Protein AF-A0A969A033-F1 (afdb_monomer)

Structure (mmCIF, N/CA/C/O backbone):
data_AF-A0A969A033-F1
#
_entry.id   AF-A0A969A033-F1
#
loop_
_atom_site.group_PDB
_atom_site.id
_atom_site.type_symbol
_atom_site.label_atom_id
_atom_site.label_alt_id
_atom_site.label_comp_id
_atom_site.label_asym_id
_atom_site.label_entity_id
_atom_site.label_seq_id
_atom_site.pdbx_PDB_ins_code
_atom_site.Cartn_x
_atom_site.Cartn_y
_atom_site.Cartn_z
_atom_site.occupancy
_atom_site.B_iso_or_equiv
_atom_site.auth_seq_id
_atom_site.auth_comp_id
_atom_site.auth_asym_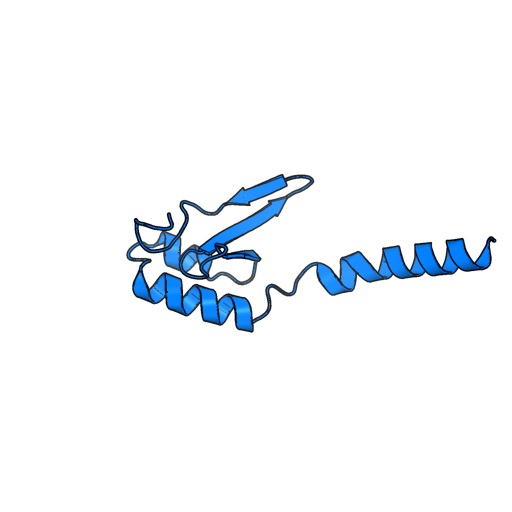id
_atom_site.auth_atom_id
_atom_site.pdbx_PDB_model_num
ATOM 1 N N . MET A 1 1 ? 32.445 8.564 -19.393 1.00 62.69 1 MET A N 1
ATOM 2 C CA . MET A 1 1 ? 31.129 9.154 -19.055 1.00 62.69 1 MET A CA 1
ATOM 3 C C . MET A 1 1 ? 29.959 8.441 -19.736 1.00 62.69 1 MET A C 1
ATOM 5 O O . MET A 1 1 ? 29.074 8.009 -19.017 1.00 62.69 1 MET A O 1
ATOM 9 N N . GLY A 1 2 ? 29.964 8.210 -21.058 1.00 78.94 2 GLY A N 1
ATOM 10 C CA . GLY A 1 2 ? 28.818 7.585 -21.755 1.00 78.94 2 GLY A CA 1
ATOM 11 C C . GLY A 1 2 ? 28.440 6.159 -21.317 1.00 78.94 2 GLY A C 1
ATOM 12 O O . GLY A 1 2 ? 27.259 5.835 -21.278 1.00 78.94 2 GLY A O 1
ATOM 13 N N . ALA A 1 3 ? 29.409 5.327 -20.914 1.00 86.94 3 ALA A N 1
ATOM 14 C CA . ALA A 1 3 ? 29.134 3.964 -20.440 1.00 86.94 3 ALA A CA 1
ATOM 15 C C . ALA A 1 3 ? 28.298 3.932 -19.146 1.00 86.94 3 ALA A C 1
ATOM 17 O O . ALA A 1 3 ? 27.428 3.081 -18.991 1.00 86.94 3 ALA A O 1
ATOM 18 N N . VAL A 1 4 ? 28.517 4.895 -18.243 1.00 87.88 4 VAL A N 1
ATOM 19 C CA . VAL A 1 4 ? 27.758 5.008 -16.986 1.00 87.88 4 VAL A CA 1
ATOM 20 C C . VAL A 1 4 ? 26.326 5.451 -17.276 1.00 87.88 4 VAL A C 1
ATOM 22 O O . VAL A 1 4 ? 25.388 4.903 -16.709 1.00 87.88 4 VAL A O 1
ATOM 25 N N . THR A 1 5 ? 26.141 6.390 -18.208 1.00 86.25 5 THR A N 1
ATOM 26 C CA . THR A 1 5 ? 24.812 6.845 -18.638 1.00 86.25 5 THR A CA 1
ATOM 27 C C . THR A 1 5 ? 24.031 5.731 -19.338 1.00 86.25 5 THR A C 1
ATOM 29 O O . THR A 1 5 ? 22.845 5.571 -19.076 1.00 86.25 5 THR A O 1
ATOM 32 N N . LEU A 1 6 ? 24.697 4.926 -20.173 1.00 89.56 6 LEU A N 1
ATOM 33 C CA . LEU A 1 6 ? 24.114 3.747 -20.827 1.00 89.56 6 LEU A CA 1
ATOM 34 C C . LEU A 1 6 ? 23.690 2.680 -19.816 1.00 89.56 6 LEU A C 1
ATOM 36 O O . LEU A 1 6 ? 22.566 2.191 -19.886 1.00 89.56 6 LEU A O 1
ATOM 40 N N . LEU A 1 7 ? 24.553 2.360 -18.850 1.00 89.19 7 LEU A N 1
ATOM 41 C CA . LEU A 1 7 ? 24.236 1.397 -17.797 1.00 89.19 7 LEU A CA 1
ATOM 42 C C . LEU A 1 7 ? 23.081 1.894 -16.919 1.00 89.19 7 LEU A C 1
ATOM 44 O O . LEU A 1 7 ? 22.179 1.129 -16.588 1.00 89.19 7 LEU A O 1
ATOM 48 N N . TYR A 1 8 ? 23.071 3.189 -16.597 1.00 84.12 8 TYR A N 1
ATOM 49 C CA . TYR A 1 8 ? 21.993 3.818 -15.842 1.00 84.12 8 TYR A CA 1
ATOM 50 C C . TYR A 1 8 ? 20.670 3.801 -16.613 1.00 84.12 8 TYR A C 1
ATOM 52 O O . TYR A 1 8 ? 19.650 3.416 -16.052 1.00 84.12 8 TYR A O 1
ATOM 60 N N . ALA A 1 9 ? 20.679 4.143 -17.905 1.00 85.00 9 ALA A N 1
ATOM 61 C CA . ALA A 1 9 ? 19.491 4.095 -18.757 1.00 85.00 9 ALA A CA 1
ATOM 62 C C . ALA A 1 9 ? 18.946 2.664 -18.888 1.00 85.00 9 ALA A C 1
ATOM 64 O O . ALA A 1 9 ? 17.738 2.447 -18.785 1.00 85.00 9 ALA A O 1
ATOM 65 N N . PHE A 1 10 ? 19.836 1.680 -19.037 1.00 85.50 10 PHE A N 1
ATOM 66 C CA . PHE A 1 10 ? 19.476 0.266 -19.076 1.00 85.50 10 PHE A CA 1
ATOM 67 C C . PHE A 1 10 ? 18.861 -0.203 -17.749 1.00 85.50 10 PHE A C 1
ATOM 69 O O . PHE A 1 10 ? 17.821 -0.860 -17.736 1.00 85.50 10 PHE A O 1
ATOM 76 N N . TRP A 1 11 ? 19.428 0.215 -16.615 1.00 82.00 11 TRP A N 1
ATOM 77 C CA . TRP A 1 11 ? 18.861 -0.074 -15.298 1.00 82.00 11 TRP A CA 1
ATOM 78 C C . TRP A 1 11 ? 17.499 0.609 -15.102 1.00 82.00 11 TRP A C 1
ATOM 80 O O . TRP A 1 11 ? 16.564 0.002 -14.578 1.00 82.00 11 TRP A O 1
ATOM 90 N N . MET A 1 12 ? 17.343 1.844 -15.581 1.00 78.31 12 MET A N 1
ATOM 91 C CA . MET A 1 12 ? 16.087 2.591 -15.509 1.00 78.31 12 MET A CA 1
ATOM 92 C C . MET A 1 12 ? 14.982 1.977 -16.379 1.00 78.31 12 MET A C 1
ATOM 94 O O . MET A 1 12 ? 13.813 2.112 -16.033 1.00 78.31 12 MET A O 1
ATOM 98 N N . LEU A 1 13 ? 15.338 1.265 -17.454 1.00 78.56 13 LEU A N 1
ATOM 99 C CA . LEU A 1 13 ? 14.419 0.472 -18.282 1.00 78.56 13 LEU A CA 1
ATOM 100 C C . LEU A 1 13 ? 13.992 -0.840 -17.608 1.00 78.56 13 LEU A C 1
ATOM 102 O O . LEU A 1 13 ? 12.835 -1.240 -17.724 1.00 78.56 13 LEU A O 1
ATOM 106 N N . LEU A 1 14 ? 14.892 -1.485 -16.862 1.00 74.94 14 LEU A N 1
ATOM 107 C CA . LEU A 1 14 ? 14.592 -2.722 -16.129 1.00 74.94 14 LEU A CA 1
ATOM 108 C C . LEU A 1 14 ? 13.782 -2.473 -14.845 1.00 74.94 14 LEU A C 1
ATOM 110 O O . LEU A 1 14 ? 12.946 -3.293 -14.462 1.00 74.94 14 LEU A O 1
ATOM 114 N N . ARG A 1 15 ? 13.981 -1.322 -14.191 1.00 67.19 15 ARG A N 1
ATOM 115 C CA . ARG A 1 15 ? 13.294 -0.941 -12.945 1.00 67.19 15 ARG A CA 1
ATOM 116 C C . ARG A 1 15 ? 11.756 -0.997 -13.022 1.00 67.19 15 ARG A C 1
ATOM 118 O O . ARG A 1 15 ? 11.163 -1.628 -12.150 1.00 67.19 15 ARG A O 1
ATOM 125 N N . PRO A 1 16 ? 11.074 -0.387 -14.012 1.00 61.66 16 PRO A N 1
ATOM 126 C CA . PRO A 1 16 ? 9.617 -0.373 -14.055 1.00 61.66 16 PRO A CA 1
ATOM 127 C C . PRO A 1 16 ? 9.020 -1.751 -14.323 1.00 61.66 16 PRO A C 1
ATOM 129 O O . PRO A 1 16 ? 7.889 -1.965 -13.926 1.00 61.66 16 PRO A O 1
ATOM 132 N N . VAL A 1 17 ? 9.734 -2.683 -14.958 1.00 61.56 17 VAL A N 1
ATOM 133 C CA . VAL A 1 17 ? 9.202 -4.027 -15.249 1.00 61.56 17 VAL A CA 1
ATOM 134 C C . VAL A 1 17 ? 9.296 -4.937 -14.023 1.00 61.56 17 VAL A C 1
ATOM 136 O O . VAL A 1 17 ? 8.358 -5.672 -13.735 1.00 61.56 17 VAL A O 1
ATOM 139 N N . ILE A 1 18 ? 10.387 -4.842 -13.260 1.00 58.38 18 ILE A N 1
ATOM 140 C CA . ILE A 1 18 ? 10.607 -5.672 -12.064 1.00 58.38 18 ILE A CA 1
ATOM 141 C C . ILE A 1 18 ? 9.740 -5.197 -10.886 1.00 58.38 18 ILE A C 1
ATOM 143 O O . ILE A 1 18 ? 9.258 -6.013 -10.104 1.00 58.38 18 ILE A O 1
ATOM 147 N N . PHE A 1 19 ? 9.502 -3.886 -10.775 1.00 54.94 19 PHE A N 1
ATOM 148 C CA . PHE A 1 19 ? 8.787 -3.284 -9.643 1.00 54.94 19 PHE A CA 1
ATOM 149 C C . PHE A 1 19 ? 7.307 -2.964 -9.907 1.00 54.94 19 PHE A C 1
ATOM 151 O O . PHE A 1 19 ? 6.635 -2.485 -8.997 1.00 54.94 19 PHE A O 1
ATOM 158 N N . ARG A 1 20 ? 6.766 -3.178 -11.118 1.00 54.00 20 ARG A N 1
ATOM 159 C CA . ARG A 1 20 ? 5.402 -2.699 -11.432 1.00 54.00 20 ARG A CA 1
ATOM 160 C C . ARG A 1 20 ? 4.257 -3.479 -10.805 1.00 54.00 20 ARG A C 1
ATOM 162 O O . ARG A 1 20 ? 3.172 -2.917 -10.729 1.00 54.00 20 ARG A O 1
ATOM 169 N N . THR A 1 21 ? 4.436 -4.739 -10.427 1.00 52.28 21 THR A N 1
ATOM 170 C CA . THR A 1 21 ? 3.253 -5.620 -10.343 1.00 52.28 21 THR A CA 1
ATOM 171 C C 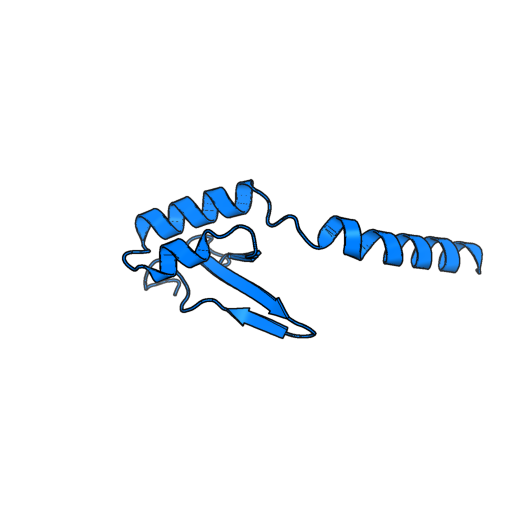. THR A 1 21 ? 3.401 -6.807 -9.405 1.00 52.28 21 THR A C 1
ATOM 173 O O . THR A 1 21 ? 2.724 -7.814 -9.563 1.00 52.28 21 THR A O 1
ATOM 176 N N . GLN A 1 22 ? 4.256 -6.701 -8.397 1.00 51.38 2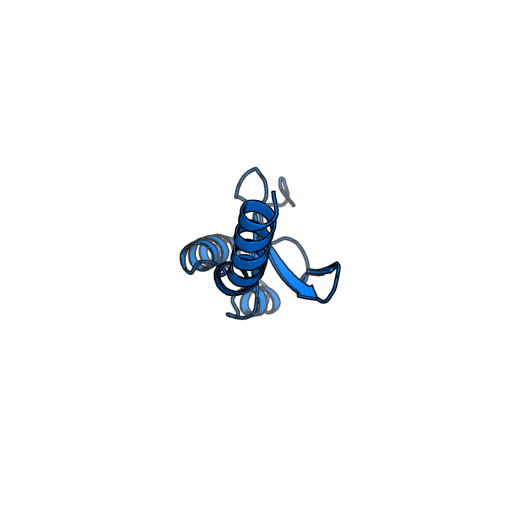2 GLN A N 1
ATOM 177 C CA . GLN A 1 22 ? 4.174 -7.603 -7.255 1.00 51.38 22 GLN A CA 1
ATOM 178 C C . GLN A 1 22 ? 3.746 -6.775 -6.055 1.00 51.38 22 GLN A C 1
ATOM 180 O O . GLN A 1 22 ? 4.581 -6.380 -5.251 1.00 51.38 22 GLN A O 1
ATOM 185 N N . ALA A 1 23 ? 2.440 -6.509 -5.936 1.00 54.09 23 ALA A N 1
ATOM 186 C CA . ALA A 1 23 ? 1.866 -6.484 -4.596 1.00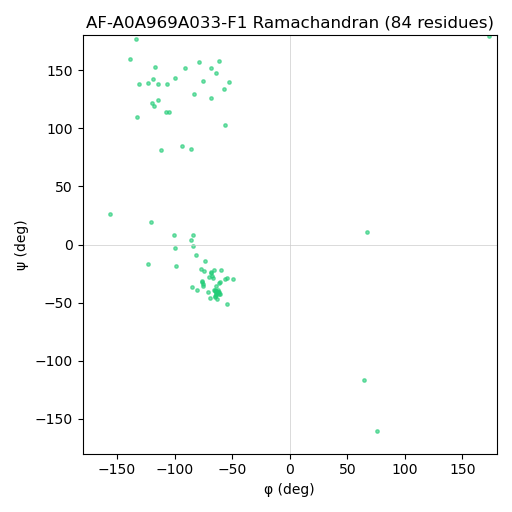 54.09 23 ALA A CA 1
ATOM 187 C C . ALA A 1 23 ? 2.216 -7.860 -4.026 1.00 54.09 23 ALA A C 1
ATOM 189 O O . ALA A 1 23 ? 1.723 -8.879 -4.520 1.00 54.09 23 ALA A O 1
ATOM 190 N N . MET A 1 24 ? 3.227 -7.905 -3.157 1.00 61.53 24 MET A N 1
ATOM 191 C CA . MET A 1 24 ? 3.836 -9.159 -2.737 1.00 61.53 24 MET A CA 1
ATOM 192 C C . MET A 1 24 ? 2.722 -10.021 -2.160 1.00 61.53 24 MET A C 1
ATOM 194 O O . MET A 1 24 ? 1.928 -9.542 -1.355 1.00 61.53 24 MET A O 1
ATOM 198 N N . ALA A 1 25 ? 2.643 -11.295 -2.539 1.00 62.34 25 ALA A N 1
ATOM 199 C CA . ALA A 1 25 ? 1.658 -12.212 -1.961 1.00 62.34 25 ALA A CA 1
ATOM 200 C C . ALA A 1 25 ? 1.645 -12.156 -0.413 1.00 62.34 25 ALA A C 1
ATOM 202 O O . ALA A 1 25 ? 0.594 -12.305 0.204 1.00 62.34 25 ALA A O 1
ATOM 203 N N . ALA A 1 26 ? 2.793 -11.840 0.199 1.00 68.06 26 ALA A N 1
ATOM 204 C CA . ALA A 1 26 ? 2.938 -11.562 1.626 1.00 68.06 26 ALA A CA 1
ATOM 205 C C . ALA A 1 26 ? 2.182 -10.305 2.108 1.00 68.06 26 ALA A C 1
ATOM 207 O O . ALA A 1 26 ? 1.523 -10.345 3.143 1.00 68.06 26 ALA A O 1
ATOM 208 N N . GLU A 1 27 ? 2.226 -9.196 1.364 1.00 72.94 27 GLU A N 1
ATOM 209 C CA . GLU A 1 27 ? 1.449 -7.986 1.672 1.00 72.94 27 GLU A CA 1
ATOM 210 C C . GLU A 1 27 ? -0.050 -8.264 1.567 1.00 72.94 27 GLU A C 1
ATOM 212 O O . GLU A 1 27 ? -0.815 -7.850 2.434 1.00 72.94 27 GLU A O 1
ATOM 217 N N . ARG A 1 28 ? -0.474 -9.041 0.562 1.00 75.56 28 ARG A N 1
ATOM 218 C CA . ARG A 1 28 ? -1.874 -9.466 0.427 1.00 75.56 28 ARG A CA 1
ATOM 219 C C . ARG A 1 28 ? -2.329 -10.283 1.634 1.00 75.56 28 ARG A C 1
ATOM 221 O O . ARG A 1 28 ? -3.420 -10.046 2.140 1.00 75.56 28 ARG A O 1
ATOM 228 N N . GLN A 1 29 ? -1.494 -11.199 2.119 1.00 76.75 29 GLN A N 1
ATOM 229 C CA . GLN A 1 29 ? -1.808 -12.024 3.285 1.00 76.75 29 GLN A CA 1
ATOM 230 C C . GLN A 1 29 ? -1.923 -11.187 4.571 1.00 76.75 29 GLN A C 1
ATOM 232 O O . GLN A 1 29 ? -2.837 -11.395 5.371 1.00 76.75 29 GLN A O 1
ATOM 237 N N . SER A 1 30 ? -1.055 -10.186 4.740 1.00 77.62 30 SER A N 1
ATOM 238 C CA . SER A 1 30 ? -1.146 -9.217 5.841 1.00 77.62 30 SER A CA 1
ATOM 239 C C . SER A 1 30 ? -2.405 -8.351 5.741 1.00 77.62 30 SER A C 1
ATOM 241 O O . SER A 1 30 ? -3.120 -8.175 6.728 1.00 77.62 30 SER A O 1
ATOM 243 N N . ALA A 1 31 ? -2.727 -7.856 4.543 1.00 78.56 31 ALA A N 1
ATOM 244 C CA . ALA A 1 31 ? -3.948 -7.097 4.297 1.00 78.56 31 ALA A CA 1
ATOM 245 C C . ALA A 1 31 ? -5.201 -7.948 4.552 1.00 78.56 31 ALA A C 1
ATOM 247 O O . ALA A 1 31 ? -6.153 -7.461 5.154 1.00 78.56 31 ALA A O 1
ATOM 248 N N . GLU A 1 32 ? -5.191 -9.229 4.175 1.00 79.31 32 GLU A N 1
ATOM 249 C CA . GLU A 1 32 ? -6.273 -10.178 4.451 1.00 79.31 32 GLU A CA 1
ATOM 250 C C . GLU A 1 32 ? -6.504 -10.374 5.946 1.00 79.31 32 GLU A C 1
ATOM 252 O O . GLU A 1 32 ? -7.653 -10.382 6.383 1.00 79.31 32 GLU A O 1
ATOM 257 N N . ALA A 1 33 ? -5.443 -10.457 6.750 1.00 81.81 33 ALA A N 1
ATOM 258 C CA . ALA A 1 33 ? -5.576 -10.552 8.200 1.00 81.81 33 ALA A CA 1
ATOM 259 C C . ALA A 1 33 ? -6.272 -9.313 8.798 1.00 81.81 33 ALA A C 1
ATOM 261 O O . ALA A 1 33 ? -7.167 -9.452 9.637 1.00 81.81 33 ALA A O 1
ATOM 262 N N . ILE A 1 34 ? -5.913 -8.111 8.334 1.00 82.12 34 ILE A N 1
ATOM 263 C CA . ILE A 1 34 ? -6.512 -6.844 8.785 1.00 82.12 34 ILE A CA 1
ATOM 264 C C . ILE A 1 34 ? -7.964 -6.731 8.299 1.00 82.12 34 ILE A C 1
ATOM 266 O O . ILE A 1 34 ? -8.872 -6.452 9.083 1.00 82.12 34 ILE A O 1
ATOM 270 N N . VAL A 1 35 ? -8.213 -7.030 7.024 1.00 81.94 35 VAL A N 1
ATOM 271 C CA . VAL A 1 35 ? -9.543 -7.021 6.400 1.00 81.94 35 VAL A CA 1
ATOM 272 C C . VAL A 1 35 ? -10.480 -8.032 7.051 1.00 81.94 35 VAL A C 1
ATOM 274 O O . VAL A 1 35 ? -11.633 -7.716 7.308 1.00 81.94 35 VAL A O 1
ATOM 277 N N . LYS A 1 36 ? -10.011 -9.235 7.381 1.00 79.31 36 LYS A N 1
ATOM 278 C CA . LYS A 1 36 ? -10.829 -10.240 8.069 1.00 79.31 36 LYS A CA 1
ATOM 279 C C . LYS A 1 36 ? -11.189 -9.815 9.494 1.00 79.31 36 LYS A C 1
ATOM 281 O O . LYS A 1 36 ? -12.233 -10.217 10.001 1.00 79.31 36 LYS A O 1
ATOM 286 N N . LYS A 1 37 ? -10.332 -9.014 10.132 1.00 79.69 37 LYS A N 1
ATOM 287 C CA . LYS A 1 37 ? -10.510 -8.541 11.509 1.00 79.69 37 LYS A CA 1
ATOM 288 C C . LYS A 1 37 ? -11.389 -7.288 11.609 1.00 79.69 37 LYS A C 1
ATOM 290 O O . LYS A 1 37 ? -12.150 -7.184 12.563 1.00 79.69 37 LYS A O 1
ATOM 295 N N . PHE A 1 38 ? -11.294 -6.366 10.649 1.00 75.88 38 PHE A N 1
ATOM 296 C CA . PHE A 1 38 ? -11.957 -5.050 10.703 1.00 75.88 38 PHE A CA 1
ATOM 297 C C . PHE A 1 38 ? -12.893 -4.759 9.514 1.00 75.88 38 PHE A C 1
ATOM 299 O O . PHE A 1 38 ? -13.726 -3.854 9.568 1.00 75.88 38 PHE A O 1
ATOM 306 N N . GLY A 1 39 ? -12.777 -5.510 8.421 1.00 69.75 39 GLY A N 1
ATOM 307 C CA . GLY A 1 39 ? -13.539 -5.338 7.188 1.00 69.75 39 GLY A CA 1
ATOM 308 C C . GLY A 1 39 ? -14.882 -6.059 7.227 1.00 69.75 39 GLY A C 1
ATOM 309 O O . GLY A 1 39 ? -15.039 -7.140 6.670 1.00 69.75 39 GLY A O 1
ATOM 310 N N . HIS A 1 40 ? -15.888 -5.434 7.835 1.00 67.62 40 HIS A N 1
ATOM 311 C CA . HIS A 1 40 ? -17.256 -5.973 7.882 1.00 67.62 40 HIS A CA 1
ATOM 312 C C . HIS A 1 40 ? -18.113 -5.654 6.636 1.00 67.62 40 HIS A C 1
ATOM 314 O O . HIS A 1 40 ? -19.311 -5.924 6.631 1.00 67.62 40 HIS A O 1
ATOM 320 N N . SER A 1 41 ? -17.533 -5.085 5.571 1.00 67.31 41 SER A N 1
ATOM 321 C CA . SER A 1 41 ? -18.263 -4.613 4.381 1.00 67.31 41 SER A CA 1
ATOM 322 C C . SER A 1 41 ? -17.872 -5.368 3.108 1.00 67.31 41 SER A C 1
ATOM 324 O O . SER A 1 41 ? -16.739 -5.823 2.964 1.00 67.31 41 SER A O 1
ATOM 326 N N . ALA A 1 42 ? -18.787 -5.442 2.135 1.00 66.75 42 ALA A N 1
ATOM 327 C CA . ALA A 1 42 ? -18.531 -6.017 0.810 1.00 66.75 42 ALA A CA 1
ATOM 328 C C . ALA A 1 42 ? -17.340 -5.351 0.089 1.00 66.75 42 ALA A C 1
ATOM 330 O O . ALA A 1 42 ? -16.612 -6.018 -0.647 1.00 66.75 42 ALA A O 1
ATOM 331 N N . LEU A 1 43 ? -17.089 -4.063 0.363 1.00 67.62 43 LEU A N 1
ATOM 332 C CA . LEU A 1 43 ? -15.923 -3.329 -0.143 1.00 67.62 43 LEU A CA 1
ATOM 333 C C . LEU A 1 43 ? -14.594 -3.940 0.319 1.00 67.62 43 L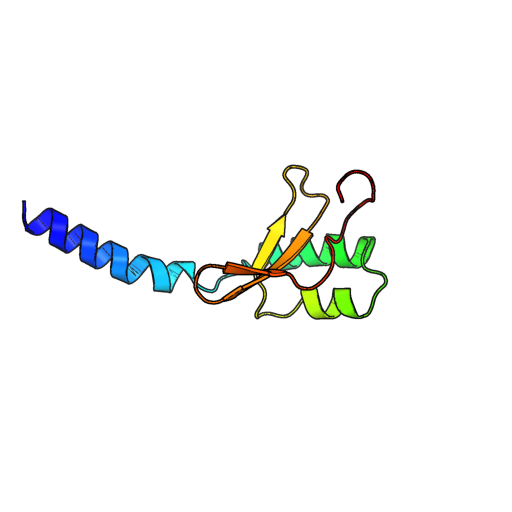EU A C 1
ATOM 335 O O . LEU A 1 43 ? -13.631 -3.946 -0.442 1.00 67.62 43 LEU A O 1
ATOM 339 N N . ALA A 1 44 ? -14.558 -4.535 1.510 1.00 69.38 44 ALA A N 1
ATOM 340 C CA . ALA A 1 44 ? -13.366 -5.176 2.056 1.00 69.38 44 ALA A CA 1
ATOM 341 C C . ALA A 1 44 ? -12.988 -6.452 1.276 1.00 69.38 44 ALA A C 1
ATOM 343 O O . ALA A 1 44 ? -11.832 -6.857 1.213 1.00 69.38 44 ALA A O 1
ATOM 344 N N . ARG A 1 45 ? -13.949 -7.084 0.592 1.00 72.44 45 ARG A N 1
ATOM 345 C CA . ARG A 1 45 ? -13.639 -8.187 -0.325 1.00 72.44 45 ARG A CA 1
ATOM 346 C C . ARG A 1 45 ? -13.041 -7.680 -1.638 1.00 72.44 45 ARG A C 1
ATOM 348 O O . ARG A 1 45 ? -12.183 -8.346 -2.206 1.00 72.44 45 ARG A O 1
ATOM 355 N N . LEU A 1 46 ? -13.441 -6.490 -2.092 1.00 73.81 46 LEU A N 1
ATOM 356 C CA . LEU A 1 46 ? -12.858 -5.860 -3.279 1.00 73.81 46 LEU A CA 1
ATOM 357 C C . LEU A 1 46 ? -11.426 -5.387 -3.026 1.00 73.81 46 LEU A C 1
ATOM 359 O O . LEU A 1 46 ? -10.636 -5.360 -3.964 1.00 73.81 46 LEU A O 1
ATOM 363 N N . THR A 1 47 ? -11.057 -5.053 -1.786 1.00 73.44 47 THR A N 1
ATOM 364 C CA . THR A 1 47 ? -9.670 -4.691 -1.464 1.00 73.44 47 THR A CA 1
ATOM 365 C C . THR A 1 47 ? -8.700 -5.859 -1.628 1.00 73.44 47 THR A C 1
ATOM 367 O O . THR A 1 47 ? -7.532 -5.596 -1.848 1.00 73.44 47 THR A O 1
ATOM 370 N N . LEU A 1 48 ? -9.174 -7.113 -1.590 1.00 73.44 48 LEU A N 1
ATOM 371 C CA . LEU A 1 48 ? -8.364 -8.338 -1.703 1.00 73.44 48 LEU A CA 1
ATOM 372 C C . LEU A 1 48 ? -8.089 -8.801 -3.144 1.00 73.44 48 LEU A C 1
ATOM 374 O O . LEU A 1 48 ? -7.519 -9.881 -3.342 1.00 73.44 48 LEU A O 1
ATOM 378 N N . LEU A 1 49 ? -8.527 -8.038 -4.147 1.00 72.62 49 LEU A N 1
ATOM 379 C CA . LEU A 1 49 ? -8.295 -8.353 -5.557 1.00 72.62 49 LEU A CA 1
ATOM 380 C C . LEU A 1 49 ? -6.807 -8.220 -5.931 1.00 72.62 49 LEU A C 1
ATOM 382 O O . LEU A 1 49 ? -6.050 -7.467 -5.321 1.00 72.62 49 LEU A O 1
ATOM 386 N N . GLU A 1 50 ? -6.389 -8.988 -6.936 1.00 65.94 50 GLU A N 1
ATOM 387 C CA . GLU A 1 50 ? -4.982 -9.122 -7.363 1.00 65.94 50 GLU A CA 1
ATOM 388 C C . GLU A 1 50 ? -4.438 -7.899 -8.103 1.00 65.94 50 GLU A C 1
ATOM 390 O O . GLU A 1 50 ? -3.230 -7.751 -8.262 1.00 65.94 50 GLU A O 1
ATOM 395 N N . ASP A 1 51 ? -5.321 -7.004 -8.534 1.00 72.00 51 ASP A N 1
ATOM 396 C CA . ASP A 1 51 ? -4.981 -5.776 -9.245 1.00 72.00 51 ASP A CA 1
ATOM 397 C C . ASP A 1 51 ? -4.606 -4.615 -8.306 1.00 72.00 51 ASP A C 1
ATOM 399 O O . ASP A 1 51 ? -4.288 -3.521 -8.779 1.00 72.00 51 ASP A O 1
ATOM 403 N N . LYS A 1 52 ? -4.656 -4.825 -6.982 1.00 74.12 52 LYS A N 1
ATOM 404 C CA . LYS A 1 52 ? -4.502 -3.762 -5.983 1.00 74.12 52 LYS A CA 1
ATOM 405 C C . LYS A 1 52 ? -3.166 -3.818 -5.271 1.00 74.12 52 LYS A C 1
ATOM 407 O O . LYS A 1 52 ? -2.691 -4.868 -4.847 1.00 74.12 52 LYS A O 1
ATOM 412 N N . SER A 1 53 ? -2.596 -2.636 -5.092 1.00 81.75 53 SER A N 1
ATOM 413 C CA . SER A 1 53 ? -1.474 -2.400 -4.196 1.00 81.75 53 SER A CA 1
ATOM 414 C C . SER A 1 53 ? -1.995 -2.021 -2.810 1.00 81.75 53 SER A C 1
ATOM 416 O O . SER A 1 53 ? -3.081 -1.452 -2.681 1.00 81.75 53 SER A O 1
ATOM 418 N N . TYR A 1 54 ? -1.215 -2.320 -1.773 1.00 81.44 54 TYR A N 1
ATOM 419 C CA . TYR A 1 54 ? -1.572 -2.037 -0.385 1.00 81.44 54 TYR A CA 1
ATOM 420 C C . TYR A 1 54 ? -0.620 -0.997 0.195 1.00 81.44 54 TYR A C 1
ATOM 422 O O . TYR A 1 54 ? 0.585 -1.036 -0.043 1.00 81.44 54 TYR A O 1
ATOM 430 N N . TYR A 1 55 ? -1.168 -0.049 0.944 1.00 82.44 55 TYR A N 1
ATOM 431 C CA . TYR A 1 55 ? -0.406 0.863 1.783 1.00 82.44 55 TYR A CA 1
ATOM 432 C C . TYR A 1 55 ? -0.753 0.573 3.238 1.00 82.44 55 TYR A C 1
ATOM 434 O O . TYR A 1 55 ? -1.930 0.598 3.598 1.00 82.44 55 TYR A O 1
ATOM 442 N N . PHE A 1 56 ? 0.256 0.293 4.057 1.00 84.81 56 PHE A N 1
ATOM 443 C CA . PHE A 1 56 ? 0.093 0.038 5.486 1.00 84.81 56 PHE A CA 1
ATOM 444 C C . PHE A 1 56 ? 0.446 1.291 6.285 1.00 84.81 56 PHE A C 1
ATOM 446 O O . PHE A 1 56 ? 1.378 2.014 5.923 1.00 84.81 56 PHE A O 1
ATOM 453 N N . SER A 1 57 ? -0.280 1.540 7.377 1.00 83.62 57 SER A N 1
ATOM 454 C CA . SER A 1 57 ? 0.089 2.585 8.332 1.00 83.62 57 SER A CA 1
ATOM 455 C C . SER A 1 57 ? 1.465 2.292 8.948 1.00 83.62 57 SER A C 1
ATOM 457 O O . SER A 1 57 ? 1.886 1.133 8.991 1.00 83.62 57 SER A O 1
ATOM 459 N N . PRO A 1 58 ? 2.175 3.306 9.479 1.00 79.69 58 PRO A N 1
ATOM 460 C CA . PRO A 1 58 ? 3.429 3.090 10.207 1.00 79.69 58 PRO A CA 1
ATOM 4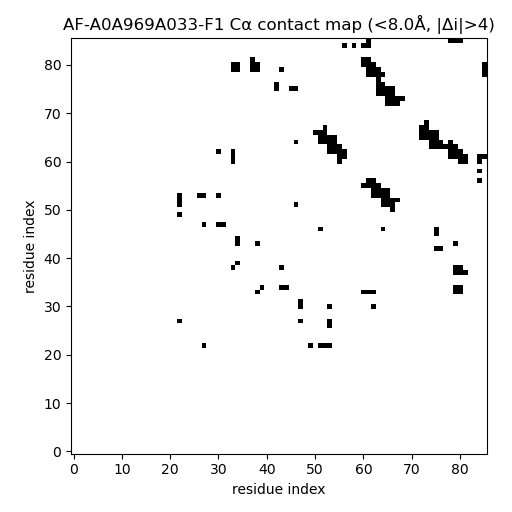61 C C . PRO A 1 58 ? 3.288 2.096 11.371 1.00 79.69 58 PRO A C 1
ATOM 463 O O . PRO A 1 58 ? 4.247 1.407 11.707 1.00 79.69 58 PRO A O 1
ATOM 466 N N . GLY A 1 59 ? 2.091 2.006 11.963 1.00 77.94 59 GLY A N 1
ATOM 467 C CA . GLY A 1 59 ? 1.752 1.042 13.009 1.00 77.94 59 GLY A CA 1
ATOM 468 C C . GLY A 1 59 ? 1.386 -0.358 12.501 1.00 77.94 59 GLY A C 1
ATOM 469 O O . GLY A 1 59 ? 1.239 -1.266 13.314 1.00 77.94 59 GLY A O 1
ATOM 470 N N . GLY A 1 60 ? 1.220 -0.553 11.188 1.00 78.75 60 GLY A N 1
ATOM 471 C CA . GLY A 1 60 ? 0.849 -1.831 10.570 1.00 78.75 60 GLY A CA 1
ATOM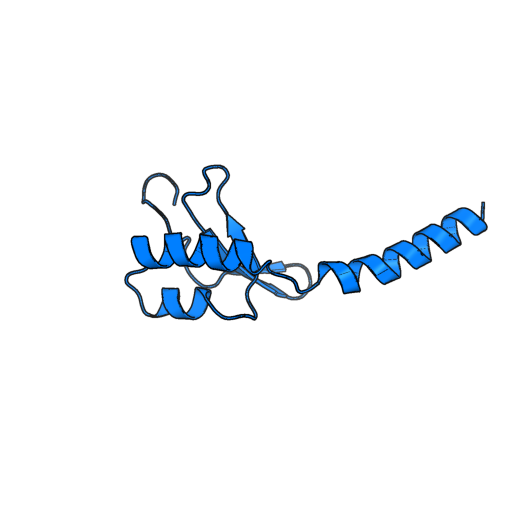 472 C C . GLY A 1 60 ? -0.564 -2.318 10.911 1.00 78.75 60 GLY A C 1
ATOM 473 O O . GLY A 1 60 ? -0.893 -3.471 10.635 1.00 78.75 60 GLY A O 1
ATOM 474 N N . GLN A 1 61 ? -1.390 -1.471 11.530 1.00 80.12 61 GLN A N 1
ATOM 475 C CA . GLN A 1 61 ? -2.733 -1.830 11.996 1.00 80.12 61 GLN A CA 1
ATOM 476 C C . GLN A 1 61 ? -3.834 -1.395 11.024 1.00 80.12 61 GLN A C 1
ATOM 478 O O . GLN A 1 61 ? -4.927 -1.965 11.062 1.00 80.12 61 GLN A O 1
ATOM 483 N N . SER A 1 62 ? -3.527 -0.452 10.130 1.00 83.62 62 SER A N 1
ATOM 484 C CA . SER A 1 62 ? -4.431 0.035 9.093 1.00 83.62 62 SER A CA 1
ATOM 485 C C . SER A 1 62 ? -3.868 -0.225 7.702 1.00 83.62 62 SER A C 1
ATOM 487 O O . SER A 1 62 ? -2.664 -0.106 7.466 1.00 83.62 62 SER A O 1
ATOM 489 N N . VAL A 1 63 ? -4.749 -0.564 6.762 1.00 85.69 63 VAL A N 1
ATOM 490 C CA . VAL A 1 63 ? -4.400 -0.798 5.357 1.00 85.69 63 VAL A CA 1
ATOM 491 C C . VAL A 1 63 ? -5.324 -0.032 4.413 1.00 85.69 63 VAL A C 1
ATOM 493 O O . VAL A 1 63 ? -6.539 0.005 4.603 1.00 85.69 63 VAL A O 1
ATOM 496 N N . ILE A 1 64 ? -4.748 0.556 3.366 1.00 85.62 64 ILE A N 1
ATOM 497 C CA . ILE A 1 64 ? -5.465 1.203 2.264 1.00 85.62 64 ILE A CA 1
ATOM 498 C C . ILE A 1 64 ? -5.125 0.453 0.981 1.00 85.62 64 ILE A C 1
ATOM 500 O O . ILE A 1 64 ? -3.964 0.396 0.574 1.00 85.62 64 ILE A O 1
ATOM 504 N N . ALA A 1 65 ? -6.137 -0.110 0.323 1.00 86.25 65 ALA A N 1
ATOM 505 C CA . ALA A 1 65 ? -5.963 -0.679 -1.006 1.00 86.25 65 ALA A CA 1
ATOM 506 C C . ALA A 1 65 ? -6.069 0.431 -2.054 1.00 86.25 65 ALA A C 1
ATOM 508 O O . ALA A 1 65 ? -7.033 1.196 -2.055 1.00 86.25 65 ALA A O 1
ATOM 509 N N . TYR A 1 66 ? -5.107 0.513 -2.966 1.00 83.75 66 TYR A N 1
ATOM 510 C CA . TYR A 1 66 ? -5.085 1.520 -4.018 1.00 83.75 66 TYR A CA 1
ATOM 511 C C . TYR A 1 66 ? -4.634 0.939 -5.357 1.00 83.75 66 TYR A C 1
ATOM 513 O O . TYR A 1 66 ? -3.981 -0.100 -5.432 1.00 83.75 66 TYR A O 1
ATOM 521 N N . VAL A 1 67 ? -4.984 1.639 -6.434 1.00 82.50 67 VAL A N 1
ATOM 522 C CA . VAL A 1 67 ? -4.502 1.345 -7.786 1.00 82.50 67 VAL A CA 1
ATOM 523 C C . VAL A 1 67 ? -3.752 2.570 -8.312 1.00 82.50 67 VAL A C 1
ATOM 525 O O . VAL A 1 67 ? -4.339 3.658 -8.373 1.00 82.50 67 VAL A O 1
ATOM 528 N N . PRO A 1 68 ? -2.468 2.448 -8.692 1.00 77.44 68 PRO A N 1
ATOM 529 C CA . PRO A 1 68 ? -1.740 3.546 -9.312 1.00 77.44 68 PRO A CA 1
ATOM 530 C C . PRO A 1 68 ? -2.311 3.836 -10.710 1.00 77.44 68 PRO A C 1
ATOM 532 O O . PRO A 1 68 ? -2.391 2.953 -11.563 1.00 77.44 68 PRO A O 1
ATOM 535 N N . LYS A 1 69 ? -2.697 5.090 -10.971 1.00 78.12 69 LYS A N 1
ATOM 536 C CA . LYS A 1 69 ? -3.218 5.546 -12.267 1.00 78.12 69 LYS A CA 1
ATOM 537 C C . LYS A 1 69 ? -2.534 6.846 -12.690 1.00 78.12 69 LYS A C 1
ATOM 539 O O . LYS A 1 69 ? -2.761 7.914 -12.125 1.00 78.12 69 LYS A O 1
ATOM 544 N N . GLY A 1 70 ? -1.698 6.762 -13.725 1.00 81.06 70 GLY A N 1
ATOM 545 C CA . GLY A 1 70 ? -0.939 7.908 -14.229 1.00 81.06 70 GLY A CA 1
ATOM 546 C C . GLY A 1 70 ? 0.069 8.426 -13.198 1.00 81.06 70 GLY A C 1
ATOM 547 O O . GLY A 1 70 ? 1.002 7.712 -12.845 1.00 81.06 70 GLY A O 1
ATOM 548 N N . ARG A 1 71 ? -0.113 9.674 -12.738 1.00 80.06 71 ARG A N 1
ATOM 549 C CA . ARG A 1 71 ? 0.733 10.333 -11.717 1.00 80.06 71 ARG A CA 1
ATOM 550 C C . ARG A 1 71 ? 0.107 10.327 -10.314 1.00 80.06 71 ARG A C 1
ATOM 552 O O . ARG A 1 71 ? 0.619 11.003 -9.430 1.00 80.06 71 ARG A O 1
ATOM 559 N N . GLY A 1 72 ? -1.001 9.611 -10.125 1.00 76.88 72 GLY A N 1
ATOM 560 C CA . GLY A 1 72 ? -1.711 9.519 -8.851 1.00 76.88 72 GLY A CA 1
ATOM 561 C C . GLY A 1 72 ? -2.072 8.080 -8.492 1.00 76.88 72 GLY A C 1
ATOM 562 O O . GLY A 1 72 ? -1.834 7.149 -9.261 1.00 76.88 72 GLY A O 1
ATOM 563 N N . ALA A 1 73 ? -2.666 7.909 -7.317 1.00 84.06 73 ALA A N 1
ATOM 564 C CA . ALA A 1 73 ? -3.200 6.643 -6.835 1.00 84.06 73 ALA A CA 1
ATOM 565 C C . ALA A 1 73 ? -4.680 6.819 -6.496 1.00 84.06 73 ALA A C 1
ATOM 567 O O . ALA A 1 73 ? -5.077 7.846 -5.949 1.00 84.06 73 ALA A O 1
ATOM 568 N N . ILE A 1 74 ? -5.494 5.827 -6.844 1.00 82.94 74 ILE A N 1
ATOM 569 C CA . ILE A 1 74 ? -6.921 5.806 -6.523 1.00 82.94 74 ILE A CA 1
ATOM 570 C C . ILE A 1 74 ? -7.120 4.806 -5.392 1.00 82.94 74 ILE A C 1
ATOM 572 O O . ILE A 1 74 ? -6.899 3.612 -5.594 1.00 82.94 74 ILE A O 1
ATOM 576 N N . ALA A 1 75 ? -7.525 5.293 -4.220 1.00 85.12 75 ALA A N 1
ATOM 577 C CA . ALA A 1 75 ? -7.868 4.452 -3.080 1.00 85.12 75 ALA A CA 1
ATOM 578 C C . ALA A 1 75 ? -9.234 3.784 -3.288 1.00 85.12 75 ALA A C 1
ATOM 580 O O . ALA A 1 75 ? -10.173 4.393 -3.807 1.00 85.12 75 ALA A O 1
ATOM 581 N N . LEU A 1 76 ? -9.343 2.520 -2.885 1.00 80.94 76 LEU A N 1
ATOM 582 C CA . LEU A 1 76 ? -10.594 1.780 -2.871 1.00 80.94 76 LEU A CA 1
ATOM 583 C C . LEU A 1 76 ? -11.240 1.904 -1.488 1.00 80.94 76 LEU A C 1
ATOM 585 O O . LEU A 1 76 ? -11.103 1.016 -0.650 1.00 80.94 76 LEU A O 1
ATOM 589 N N . GLY A 1 77 ? -11.974 2.996 -1.296 1.00 78.44 77 GLY A N 1
ATOM 590 C CA . GLY A 1 77 ? -12.695 3.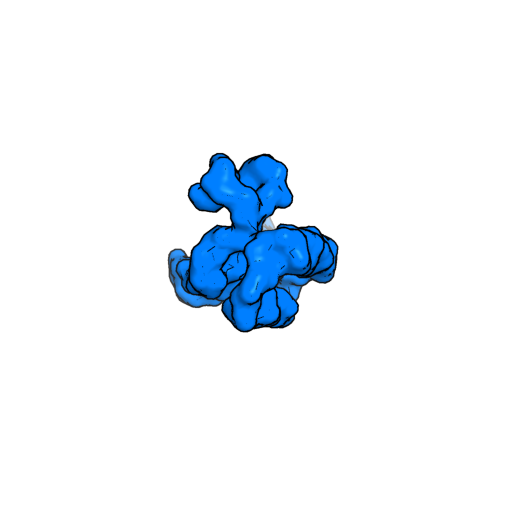267 -0.056 1.00 78.44 77 GLY A CA 1
ATOM 591 C C . GLY A 1 77 ? -11.791 3.737 1.081 1.00 78.44 77 GLY A C 1
ATOM 592 O O . GLY A 1 77 ? -10.682 4.222 0.854 1.00 78.44 77 GLY A O 1
ATOM 593 N N . ASP A 1 78 ? -12.312 3.607 2.296 1.00 81.12 78 ASP A N 1
ATOM 594 C CA . ASP A 1 78 ? -11.666 4.094 3.512 1.00 81.12 78 ASP A CA 1
ATOM 595 C C . ASP A 1 78 ? -10.555 3.147 3.995 1.00 81.12 78 ASP A C 1
ATOM 597 O O . ASP A 1 78 ? -10.610 1.941 3.718 1.00 81.12 78 ASP A O 1
ATOM 601 N N . PRO A 1 79 ? -9.578 3.648 4.777 1.00 80.38 79 PRO A N 1
ATOM 602 C CA . PRO A 1 79 ? -8.600 2.801 5.451 1.00 80.38 79 PRO A CA 1
ATOM 603 C C . PRO A 1 79 ? -9.306 1.712 6.258 1.00 80.38 79 PRO A C 1
ATOM 605 O O . PRO A 1 79 ? -10.341 1.955 6.875 1.00 80.38 79 PRO A O 1
ATOM 608 N N . ILE A 1 80 ? -8.782 0.492 6.262 1.00 81.69 80 ILE A N 1
ATOM 609 C CA . ILE A 1 80 ? -9.337 -0.630 7.024 1.00 81.69 80 ILE A CA 1
ATOM 610 C C . ILE A 1 80 ? -8.397 -0.897 8.192 1.00 81.69 80 ILE A C 1
ATOM 612 O O . ILE A 1 80 ? -7.261 -1.303 7.974 1.00 81.69 80 ILE A O 1
ATOM 616 N N . GLY A 1 81 ? -8.868 -0.664 9.415 1.00 82.06 81 GLY A N 1
ATOM 617 C CA . GLY A 1 81 ? -8.072 -0.766 10.635 1.00 82.06 81 GLY A CA 1
ATOM 618 C C . GLY A 1 81 ? -8.847 -0.279 11.865 1.00 82.06 81 GLY A C 1
ATOM 619 O O . GLY A 1 81 ? -10.021 0.098 11.737 1.00 82.06 81 GLY A O 1
ATOM 620 N N . PRO A 1 82 ? -8.237 -0.321 13.061 1.00 77.12 82 PRO A N 1
ATOM 621 C CA . PRO A 1 82 ? -8.845 0.184 14.289 1.00 77.12 82 PRO A CA 1
ATOM 622 C C . PRO A 1 82 ? -9.072 1.699 14.206 1.00 77.12 82 PRO A C 1
ATOM 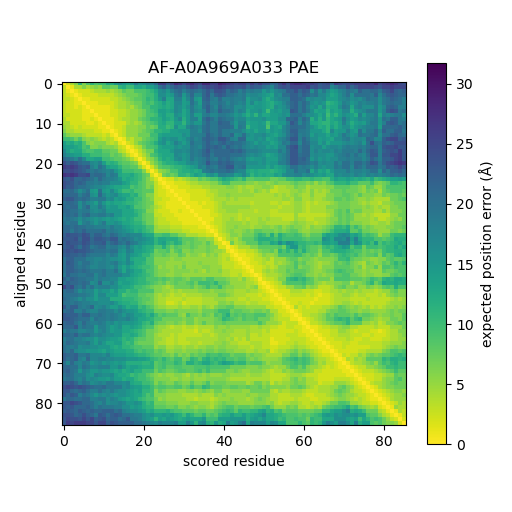624 O O . PRO A 1 82 ? -8.281 2.408 13.598 1.00 77.12 82 PRO A O 1
ATOM 627 N N . ALA A 1 83 ? -10.136 2.202 14.843 1.00 70.69 83 ALA A N 1
ATOM 628 C CA . ALA A 1 83 ? -10.520 3.622 14.792 1.00 70.69 83 ALA A CA 1
ATOM 629 C C . ALA A 1 83 ? -9.442 4.590 15.319 1.00 70.69 83 ALA A C 1
ATOM 631 O O . ALA A 1 83 ? -9.466 5.762 14.972 1.00 70.69 83 ALA A O 1
ATOM 632 N N . ASP A 1 84 ? -8.519 4.089 16.141 1.00 70.81 84 ASP A N 1
ATOM 633 C CA . ASP A 1 84 ? -7.411 4.856 16.719 1.00 70.81 84 ASP A CA 1
ATOM 634 C C . ASP A 1 84 ? -6.268 5.115 15.713 1.00 70.81 84 ASP A C 1
ATOM 636 O O . ASP A 1 84 ? -5.492 6.045 15.887 1.00 70.81 84 ASP A O 1
ATOM 640 N N . ASP A 1 85 ? -6.181 4.308 14.645 1.00 61.62 85 ASP A N 1
ATOM 641 C CA . ASP A 1 85 ? -5.122 4.354 13.617 1.00 61.62 85 ASP A CA 1
ATOM 642 C C . ASP A 1 85 ? -5.704 4.606 12.207 1.00 61.62 85 ASP A C 1
ATOM 644 O O . ASP A 1 85 ? -5.093 4.237 11.199 1.00 61.62 85 ASP A O 1
ATOM 648 N N . ARG A 1 86 ? -6.933 5.136 12.132 1.00 57.22 86 ARG A N 1
ATOM 649 C CA . ARG A 1 86 ? -7.741 5.253 10.907 1.00 57.22 86 ARG A CA 1
ATOM 650 C C . ARG A 1 86 ? -7.749 6.656 10.317 1.00 57.22 86 ARG A C 1
ATOM 652 O O . ARG A 1 86 ? -7.835 7.626 11.098 1.00 57.22 86 ARG A O 1
#

Mean predicted aligned error: 10.43 Å

pLDDT: mean 75.47, std 9.31, range [51.38, 89.56]

Sequence (86 aa):
MGAVTLLYAFWMLLRPVIFRTQAMAAERQSAEAIVKKFGHSALARLTLLEDKSYYFSPGGQSVIAYVPKGRGAIALGDPIGPADDR

Solvent-accessible surface area (backbone atoms only — not comparable to full-atom values): 5159 Å² total; per-residue (Å²): 114,67,67,59,53,51,53,49,52,51,49,61,63,51,47,61,70,75,67,66,76,65,61,43,71,66,55,53,52,55,48,46,55,38,30,74,74,56,38,90,46,78,65,42,62,62,51,70,43,90,85,39,38,76,46,66,43,98,83,68,56,20,38,36,30,27,38,82,53,95,95,46,68,48,68,63,74,71,65,37,35,54,83,91,68,96

Nearest PDB structures (foldseek):
  5vrv-assembly1_A  TM=9.063E-01  e=2.656E-03  Agrobacterium fabrum str. C58
  4v36-assembly1_A  TM=8.480E-01  e=1.410E-03  Bacillus licheniformis
  4v36-assembly2_B  TM=8.328E-01  e=1.324E-03  Bacillus licheniformis
  5vrv-assembly2_D  TM=9.021E-01  e=5.002E-03  Agrobacterium fabrum str. C58
  7f47-assembly1_A  TM=6.981E-01  e=3.645E-03  Rhizobium etli CFN 42

Radius of gyration: 16.72 Å; Cα contacts (8 Å, |Δi|>4): 96; chains: 1; bounding box: 50×22×38 Å

Secondary structure (DSSP, 8-state):
-HHHHHHHHHHHHHHHHHHSS---HHHHHHHHHHHHHH--SHHHHHTTSTT-EEEE-TTSS-EEEEEEETTEEEE-SS-BS-GGG-

Foldseek 3Di:
DVVVVVVVVVVVVVVCVVPVACLPVVVLVLLCVLCVVFVPDPLSVVLSDRQWHWDAQPVSFWIWTWHDDDPDIHTSDDIRGDPVRD